Protein AF-A0A7S4CRH9-F1 (afdb_monomer)

Structure (mmCIF, N/CA/C/O backbone):
data_AF-A0A7S4CRH9-F1
#
_entry.id   AF-A0A7S4CRH9-F1
#
loop_
_atom_site.group_PDB
_atom_site.id
_atom_site.type_symbol
_atom_site.label_atom_id
_atom_site.label_alt_id
_atom_site.label_comp_id
_atom_site.label_asym_id
_atom_site.label_entity_id
_atom_site.label_seq_id
_atom_site.pdbx_PDB_ins_code
_atom_site.Cartn_x
_atom_site.Cartn_y
_atom_site.Cartn_z
_atom_site.occupancy
_atom_site.B_iso_or_equiv
_atom_site.auth_seq_id
_atom_site.auth_comp_id
_atom_site.auth_asym_id
_atom_site.auth_atom_id
_atom_site.pdbx_PDB_model_num
ATOM 1 N N . ARG A 1 1 ? 1.298 8.138 -22.704 1.00 61.66 1 ARG A N 1
ATOM 2 C CA . ARG A 1 1 ? 2.214 6.974 -22.773 1.00 61.66 1 ARG A CA 1
ATOM 3 C C . ARG A 1 1 ? 1.458 5.650 -22.708 1.00 61.66 1 ARG A C 1
ATOM 5 O O . ARG A 1 1 ? 1.291 5.074 -23.769 1.00 61.66 1 ARG A O 1
ATOM 12 N N . ALA A 1 2 ? 0.871 5.233 -21.578 1.00 63.97 2 ALA A N 1
ATOM 13 C CA . ALA A 1 2 ? 0.044 4.009 -21.546 1.00 63.97 2 ALA A CA 1
ATOM 14 C C . ALA A 1 2 ? -1.153 4.059 -22.528 1.00 63.97 2 ALA A C 1
ATOM 16 O O . ALA A 1 2 ? -1.346 3.156 -23.331 1.00 63.97 2 ALA A O 1
ATOM 17 N N . ARG A 1 3 ? -1.881 5.188 -22.574 1.00 70.25 3 ARG A N 1
ATOM 18 C CA . ARG A 1 3 ? -2.954 5.447 -23.565 1.00 70.25 3 ARG A CA 1
ATOM 19 C C . ARG A 1 3 ? -2.476 5.605 -25.018 1.00 70.25 3 ARG A C 1
ATOM 21 O O . ARG A 1 3 ? -3.297 5.699 -25.915 1.00 70.25 3 ARG A O 1
ATOM 28 N N . GLN A 1 4 ? -1.165 5.670 -25.239 1.00 80.56 4 GLN A N 1
ATOM 29 C CA . GLN A 1 4 ? -0.543 5.761 -26.566 1.00 80.56 4 GLN A CA 1
ATOM 30 C C . GLN A 1 4 ? 0.072 4.411 -26.983 1.00 80.56 4 GLN A C 1
ATOM 32 O O . GLN A 1 4 ? 0.913 4.387 -27.871 1.00 80.56 4 GLN A O 1
ATOM 37 N N . ALA A 1 5 ? -0.301 3.310 -26.312 1.00 72.94 5 ALA A N 1
ATOM 38 C CA . ALA A 1 5 ? 0.245 1.964 -26.521 1.00 72.94 5 ALA A CA 1
ATOM 39 C C . ALA A 1 5 ? 1.775 1.857 -26.350 1.00 72.94 5 ALA A C 1
ATOM 41 O O . ALA A 1 5 ? 2.406 0.938 -26.868 1.00 72.94 5 ALA A O 1
ATOM 42 N N . LEU A 1 6 ? 2.377 2.777 -25.591 1.00 83.12 6 LEU A N 1
ATOM 43 C CA . LEU A 1 6 ? 3.790 2.712 -25.234 1.00 83.12 6 LEU A CA 1
ATOM 44 C C . LEU A 1 6 ? 3.951 1.976 -23.898 1.00 83.12 6 LEU A C 1
ATOM 46 O O . LEU A 1 6 ? 3.184 2.264 -22.970 1.00 83.12 6 LEU A O 1
ATOM 50 N N . PRO A 1 7 ? 4.949 1.079 -23.767 1.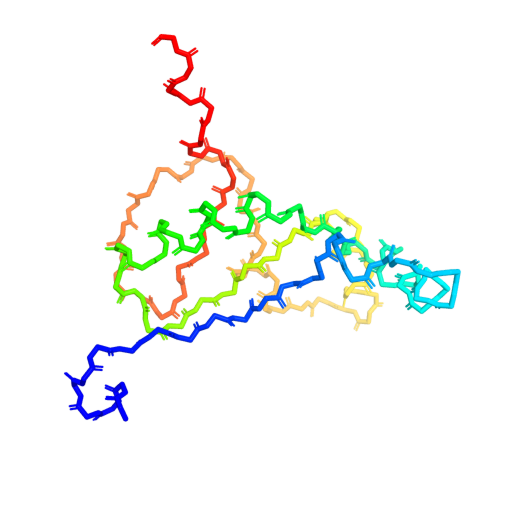00 82.81 7 PRO A N 1
ATOM 51 C CA . PRO A 1 7 ? 5.207 0.380 -22.517 1.00 82.81 7 PRO A CA 1
ATOM 52 C C . PRO A 1 7 ? 5.546 1.396 -21.424 1.00 82.81 7 PRO A C 1
ATOM 54 O O . PRO A 1 7 ? 6.480 2.188 -21.543 1.00 82.81 7 PRO A O 1
ATOM 57 N N . ALA A 1 8 ? 4.734 1.402 -20.373 1.00 86.56 8 ALA A N 1
ATOM 58 C CA . ALA A 1 8 ? 4.907 2.248 -19.207 1.00 86.56 8 ALA A CA 1
ATOM 59 C C . ALA A 1 8 ? 4.281 1.546 -18.003 1.00 86.56 8 ALA A C 1
ATOM 61 O O . ALA A 1 8 ? 3.158 1.052 -18.102 1.00 86.56 8 ALA A O 1
ATOM 62 N N . THR A 1 9 ? 4.991 1.557 -16.879 1.00 89.56 9 THR A N 1
ATOM 63 C CA . THR A 1 9 ? 4.523 1.016 -15.604 1.00 89.56 9 THR A CA 1
ATOM 64 C C . THR A 1 9 ? 4.645 2.107 -14.552 1.00 89.56 9 THR A C 1
ATOM 66 O O . THR A 1 9 ? 5.718 2.679 -14.371 1.00 89.56 9 THR A O 1
ATOM 69 N N . ALA A 1 10 ? 3.536 2.420 -13.891 1.00 90.94 10 ALA A N 1
ATOM 70 C CA . ALA A 1 10 ? 3.498 3.294 -12.727 1.00 90.94 10 ALA A CA 1
ATOM 71 C C . ALA A 1 10 ? 3.427 2.440 -11.457 1.00 90.94 10 ALA A C 1
ATOM 73 O O . ALA A 1 10 ? 2.623 1.509 -11.384 1.00 90.94 10 ALA A O 1
ATOM 74 N N . ILE A 1 11 ? 4.267 2.749 -10.469 1.00 91.88 11 ILE A N 1
ATOM 75 C CA . ILE A 1 11 ? 4.304 2.022 -9.198 1.00 91.88 11 ILE A CA 1
ATOM 76 C C . ILE A 1 11 ? 3.988 2.990 -8.060 1.00 91.88 11 ILE A C 1
ATOM 78 O O . ILE A 1 11 ? 4.708 3.969 -7.865 1.00 91.88 11 ILE A O 1
ATOM 82 N N . ASN A 1 12 ? 2.929 2.694 -7.307 1.00 93.12 12 ASN A N 1
ATOM 83 C CA . ASN A 1 12 ? 2.592 3.394 -6.072 1.00 93.12 12 ASN A CA 1
ATOM 84 C C . ASN A 1 12 ? 3.239 2.661 -4.898 1.00 93.12 12 ASN A C 1
ATOM 86 O O . ASN A 1 12 ? 2.835 1.554 -4.542 1.00 93.12 12 ASN A O 1
ATOM 90 N N . TRP A 1 13 ? 4.257 3.276 -4.312 1.00 90.75 13 TRP A N 1
ATOM 91 C CA . TRP A 1 13 ? 5.016 2.689 -3.216 1.00 90.75 13 TRP A CA 1
ATOM 92 C C . TRP A 1 13 ? 4.386 2.976 -1.855 1.00 90.75 13 TRP A C 1
ATOM 94 O O . TRP A 1 13 ? 3.847 4.056 -1.616 1.00 90.75 13 TRP A O 1
ATOM 104 N N . GLY A 1 14 ? 4.496 1.999 -0.958 1.00 88.75 14 GLY A N 1
ATOM 105 C CA . GLY A 1 14 ? 4.312 2.172 0.475 1.00 88.75 14 GLY A CA 1
ATOM 106 C C . GLY A 1 14 ? 5.524 2.843 1.119 1.00 88.75 14 GLY A C 1
ATOM 107 O O . GLY A 1 14 ? 6.400 3.377 0.442 1.00 88.75 14 GLY A O 1
ATOM 108 N N . MET A 1 15 ? 5.574 2.814 2.446 1.00 89.50 15 MET A N 1
ATOM 109 C CA . MET A 1 15 ? 6.655 3.433 3.214 1.00 89.50 15 MET A CA 1
ATOM 110 C C . MET A 1 15 ? 7.910 2.567 3.159 1.00 89.50 15 MET A C 1
ATOM 112 O O . MET A 1 15 ? 7.813 1.363 3.367 1.00 89.50 15 MET A O 1
ATOM 116 N N . TRP A 1 16 ? 9.072 3.163 2.905 1.00 90.44 16 TRP A N 1
ATOM 117 C CA . TRP A 1 16 ? 10.345 2.441 2.841 1.00 90.44 16 TRP A CA 1
ATOM 118 C C . TRP A 1 16 ? 11.037 2.480 4.200 1.00 90.44 16 TRP A C 1
ATOM 120 O O . TRP A 1 16 ? 11.021 3.508 4.872 1.00 90.44 16 TRP A O 1
ATOM 130 N N . ALA A 1 17 ? 11.688 1.390 4.599 1.00 88.38 17 ALA A N 1
ATOM 131 C CA . ALA A 1 17 ? 12.479 1.363 5.828 1.00 88.38 17 ALA A CA 1
ATOM 132 C C . ALA A 1 17 ? 13.591 2.428 5.803 1.00 88.38 17 ALA A C 1
ATOM 134 O O . ALA A 1 17 ? 13.763 3.164 6.770 1.00 88.38 17 ALA A O 1
ATOM 135 N N . ALA A 1 18 ? 14.233 2.609 4.645 1.00 85.56 18 ALA A N 1
ATOM 136 C CA . ALA A 1 18 ? 15.253 3.632 4.407 1.00 85.56 18 ALA A CA 1
ATOM 137 C C . ALA A 1 18 ? 14.738 5.087 4.453 1.00 85.56 18 ALA A C 1
ATOM 139 O O . ALA A 1 18 ? 15.517 6.012 4.266 1.00 85.56 18 ALA A O 1
ATOM 140 N N . SER A 1 19 ? 13.434 5.334 4.645 1.00 80.62 19 SER A N 1
ATOM 141 C CA . SER A 1 19 ? 12.936 6.700 4.878 1.00 80.62 19 SER A CA 1
ATOM 142 C C . SER A 1 19 ? 12.964 7.105 6.357 1.00 80.62 19 SER A C 1
ATOM 144 O O . SER A 1 19 ? 12.523 8.205 6.691 1.00 80.62 19 SER A O 1
ATOM 146 N N . VAL A 1 20 ? 13.415 6.216 7.250 1.00 79.88 20 VAL A N 1
ATOM 147 C CA . VAL A 1 20 ? 13.369 6.392 8.709 1.00 79.88 20 VAL A CA 1
ATOM 148 C C . VAL A 1 20 ? 14.781 6.501 9.278 1.00 79.88 20 VAL A C 1
ATOM 150 O O . VAL A 1 20 ? 15.223 5.661 10.052 1.00 79.88 20 VAL A O 1
ATOM 153 N N . ASP A 1 21 ? 15.483 7.567 8.906 1.00 78.50 21 ASP A N 1
ATOM 154 C CA . ASP A 1 21 ? 16.900 7.742 9.265 1.00 78.50 21 ASP A CA 1
ATOM 155 C C . ASP A 1 21 ? 17.116 8.749 10.409 1.00 78.50 21 ASP A C 1
ATOM 157 O O . ASP A 1 21 ? 18.239 8.982 10.851 1.00 78.50 21 ASP A O 1
ATOM 161 N N . SER A 1 22 ? 16.045 9.383 10.896 1.00 80.62 22 SER A N 1
ATOM 162 C CA . SER A 1 22 ? 16.102 10.394 11.961 1.00 80.62 22 SER A CA 1
ATOM 163 C C . SER A 1 22 ? 14.974 10.248 12.981 1.00 80.62 22 SER A C 1
ATOM 165 O O . SER A 1 22 ? 13.865 9.824 12.643 1.00 80.62 22 SER A O 1
ATOM 167 N N . ASP A 1 23 ? 15.206 10.711 14.210 1.00 75.94 23 ASP A N 1
ATOM 168 C CA . ASP A 1 23 ? 14.182 10.745 15.265 1.00 75.94 23 ASP A CA 1
ATOM 169 C C . ASP A 1 23 ? 12.928 11.523 14.838 1.00 75.94 23 ASP A C 1
ATOM 171 O O . ASP A 1 23 ? 11.801 11.141 15.160 1.00 75.94 23 ASP A O 1
ATOM 175 N N . GLN A 1 24 ? 13.107 12.589 14.053 1.00 78.44 24 GLN A N 1
ATOM 176 C CA . GLN A 1 24 ? 11.997 13.366 13.509 1.00 78.44 24 GLN A CA 1
ATOM 177 C C . GLN A 1 24 ? 11.178 12.538 12.507 1.00 78.44 24 GLN A C 1
ATOM 179 O O . GLN A 1 24 ? 9.953 12.487 12.619 1.00 78.44 24 GLN A O 1
ATOM 184 N N . SER A 1 25 ? 11.831 11.831 11.576 1.00 79.44 25 SER A N 1
ATOM 185 C CA . SER A 1 25 ? 11.135 10.924 10.651 1.00 79.44 25 SER A CA 1
ATOM 186 C C . SER A 1 25 ? 10.417 9.791 11.388 1.00 79.44 25 SER A C 1
ATOM 188 O O . SER A 1 25 ? 9.278 9.475 11.055 1.00 79.44 25 SER A O 1
ATOM 190 N N . ALA A 1 26 ? 11.009 9.252 12.457 1.00 80.44 26 ALA A N 1
ATOM 1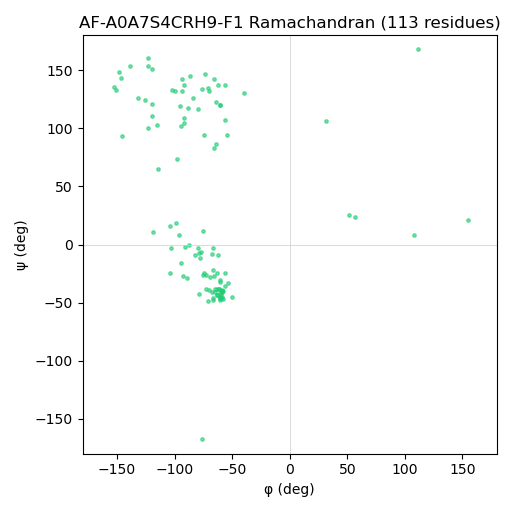91 C CA . ALA A 1 26 ? 10.371 8.222 13.265 1.00 80.44 26 ALA A CA 1
ATOM 192 C C . ALA A 1 26 ? 9.052 8.726 13.873 1.00 80.44 26 ALA A C 1
ATOM 194 O O . ALA A 1 26 ? 8.026 8.063 13.733 1.00 80.44 26 ALA A O 1
ATOM 195 N N . GLN A 1 27 ? 9.035 9.923 14.472 1.00 84.44 27 GLN A N 1
ATOM 196 C CA . GLN A 1 27 ? 7.827 10.497 15.083 1.00 84.44 27 GLN A CA 1
ATOM 197 C C . GLN A 1 27 ? 6.668 10.673 14.092 1.00 84.44 27 GLN A C 1
ATOM 199 O O . GLN A 1 27 ? 5.523 10.387 14.444 1.00 84.44 27 GLN A O 1
ATOM 204 N N . PHE A 1 28 ? 6.950 11.088 12.854 1.00 84.94 28 PHE A N 1
ATOM 205 C CA . PHE A 1 28 ? 5.922 11.237 11.817 1.00 84.94 28 PHE A CA 1
ATOM 206 C C . PHE A 1 28 ? 5.343 9.902 11.340 1.00 84.94 28 PHE A C 1
ATOM 208 O O . PHE A 1 28 ? 4.190 9.841 10.915 1.00 84.94 28 PHE A O 1
ATOM 215 N N . ILE A 1 29 ? 6.126 8.830 11.420 1.00 87.69 29 ILE A N 1
ATOM 216 C CA . ILE A 1 29 ? 5.775 7.519 10.870 1.00 87.69 29 ILE A CA 1
ATOM 217 C C . ILE A 1 29 ? 5.019 6.661 11.892 1.00 87.69 29 ILE A C 1
ATOM 219 O O . ILE A 1 29 ? 4.154 5.871 11.513 1.00 87.69 29 ILE A O 1
ATOM 223 N N . GLN A 1 30 ? 5.257 6.865 13.193 1.00 87.69 30 GLN A N 1
ATOM 224 C CA . GLN A 1 30 ? 4.606 6.113 14.274 1.00 87.69 30 GLN A CA 1
ATOM 225 C C . GLN A 1 30 ? 3.068 6.032 14.170 1.00 87.69 30 GLN A C 1
ATOM 227 O O . GLN A 1 30 ? 2.528 4.936 14.346 1.00 87.69 30 GLN A O 1
ATOM 232 N N . PRO A 1 31 ? 2.317 7.118 13.882 1.00 89.50 31 PRO A N 1
ATOM 233 C CA . PRO A 1 31 ? 0.866 7.027 13.727 1.00 89.50 31 PRO A CA 1
ATOM 234 C C . PRO A 1 31 ? 0.461 6.113 12.570 1.00 89.50 31 PRO A C 1
ATOM 236 O O . PRO A 1 31 ? -0.487 5.348 12.698 1.00 89.50 31 PRO A O 1
ATOM 239 N N . VAL A 1 32 ? 1.202 6.153 11.462 1.00 87.56 32 VAL A N 1
ATOM 240 C CA . VAL A 1 32 ? 0.909 5.375 10.252 1.00 87.56 32 VAL A CA 1
ATOM 241 C C . VAL A 1 32 ? 1.160 3.884 10.494 1.00 87.56 32 VAL A C 1
ATOM 243 O O . VAL A 1 32 ? 0.335 3.051 10.119 1.00 87.56 32 VAL A O 1
ATOM 246 N N . LEU A 1 33 ? 2.228 3.544 11.226 1.00 89.94 33 LEU A N 1
ATOM 247 C CA . LEU A 1 33 ? 2.502 2.161 11.632 1.00 89.94 33 LEU A CA 1
ATOM 248 C C . LEU A 1 33 ? 1.416 1.599 12.560 1.00 89.94 33 LEU A C 1
ATOM 250 O O . LEU A 1 33 ? 0.997 0.454 12.410 1.00 89.94 33 LEU A O 1
ATOM 254 N N . LYS A 1 34 ? 0.887 2.422 13.476 1.00 89.56 34 LYS A N 1
ATOM 255 C CA . LYS A 1 34 ? -0.228 2.038 14.363 1.00 89.56 34 LYS A CA 1
ATOM 256 C C . LYS A 1 34 ? -1.545 1.796 13.627 1.00 89.56 34 LYS A C 1
ATOM 258 O O . LYS A 1 34 ? -2.405 1.104 14.156 1.00 89.56 34 LYS A O 1
ATOM 263 N N . VAL A 1 35 ? -1.706 2.358 12.431 1.00 90.69 35 VAL A N 1
ATOM 264 C CA . VAL A 1 35 ? -2.876 2.128 11.570 1.00 90.69 35 VAL A CA 1
ATOM 265 C C . VAL A 1 35 ? -2.726 0.827 10.767 1.00 90.69 35 VAL A C 1
ATOM 267 O O . VAL A 1 35 ? -3.691 0.378 10.165 1.00 90.69 35 VAL A O 1
ATOM 270 N N . GLY A 1 36 ? -1.558 0.174 10.783 1.00 90.62 36 GLY A N 1
ATOM 271 C CA . GLY A 1 36 ? -1.332 -1.110 10.110 1.00 90.62 36 GLY A CA 1
ATOM 272 C C . GLY A 1 36 ? -0.461 -1.038 8.862 1.00 90.62 36 GLY A C 1
ATOM 273 O O . GLY A 1 36 ? -0.318 -2.043 8.174 1.00 90.62 36 GLY A O 1
ATOM 274 N N . TYR A 1 37 ? 0.159 0.103 8.564 1.00 91.00 37 TYR A N 1
ATOM 275 C CA . TYR A 1 37 ? 1.249 0.124 7.589 1.00 91.00 37 TYR A CA 1
ATOM 276 C C . TYR A 1 37 ? 2.507 -0.497 8.192 1.00 91.00 37 TYR A C 1
ATOM 278 O O . TYR A 1 37 ? 2.780 -0.356 9.383 1.00 91.00 37 TYR A O 1
ATOM 286 N N . ARG A 1 38 ? 3.301 -1.161 7.359 1.00 91.56 38 ARG A N 1
ATOM 287 C CA . ARG A 1 38 ? 4.628 -1.652 7.723 1.00 91.56 38 ARG A CA 1
ATOM 288 C C . ARG A 1 38 ? 5.671 -1.009 6.824 1.00 91.56 38 ARG A C 1
ATOM 290 O O . ARG A 1 38 ? 5.379 -0.627 5.688 1.00 91.56 38 ARG A O 1
ATOM 297 N N . LEU A 1 39 ? 6.879 -0.867 7.360 1.00 91.06 39 LEU A N 1
ATOM 298 C CA . LEU A 1 39 ? 8.018 -0.416 6.575 1.00 91.06 39 LEU A CA 1
ATOM 299 C C . LEU A 1 39 ? 8.408 -1.516 5.591 1.00 91.06 39 LEU A C 1
ATOM 301 O O . LEU A 1 39 ? 8.503 -2.689 5.948 1.00 91.06 39 LEU A O 1
ATOM 305 N N . LEU A 1 40 ? 8.592 -1.119 4.341 1.00 91.50 40 LEU A N 1
ATOM 306 C CA . LEU A 1 40 ? 9.038 -1.977 3.265 1.00 91.50 40 LEU A CA 1
ATOM 307 C C . LEU A 1 40 ? 10.564 -1.964 3.236 1.00 91.50 40 LEU A C 1
ATOM 309 O O . LEU A 1 40 ? 11.173 -0.918 3.005 1.00 91.50 40 LEU A O 1
ATOM 313 N N . GLU A 1 41 ? 11.169 -3.126 3.452 1.00 91.56 41 GLU A N 1
ATOM 314 C CA . GLU A 1 41 ? 12.612 -3.299 3.294 1.00 91.56 41 GLU A CA 1
ATOM 315 C C . GLU A 1 41 ? 13.026 -3.036 1.843 1.00 91.56 41 GLU A C 1
ATOM 317 O O . GLU A 1 41 ? 12.357 -3.472 0.898 1.00 91.56 41 GLU A O 1
ATOM 322 N N . THR A 1 42 ? 14.133 -2.318 1.669 1.00 91.56 42 THR A N 1
ATOM 323 C CA . THR A 1 42 ? 14.609 -1.853 0.360 1.00 91.56 42 THR A CA 1
ATOM 324 C C . THR A 1 42 ? 14.876 -3.018 -0.589 1.00 91.56 42 THR A C 1
ATOM 326 O O . THR A 1 42 ? 14.478 -2.981 -1.753 1.00 91.56 42 THR A O 1
ATOM 329 N N . GLU A 1 43 ? 15.497 -4.082 -0.089 1.00 90.94 43 GLU A N 1
ATOM 330 C CA . GLU A 1 43 ? 15.835 -5.283 -0.850 1.00 90.94 43 GLU A CA 1
ATOM 331 C C . GLU A 1 43 ? 14.564 -5.943 -1.398 1.00 90.94 43 GLU A C 1
ATOM 333 O O . GLU A 1 43 ? 14.461 -6.220 -2.594 1.00 90.94 43 GLU A O 1
ATOM 338 N N . VAL A 1 44 ? 13.540 -6.079 -0.550 1.00 90.56 44 VAL A N 1
ATOM 339 C CA . VAL A 1 44 ? 12.237 -6.642 -0.932 1.00 90.56 44 VAL A CA 1
ATOM 340 C C . VAL A 1 44 ? 11.530 -5.746 -1.952 1.00 90.56 44 VAL A C 1
ATOM 342 O O . VAL A 1 44 ? 10.940 -6.243 -2.913 1.00 90.56 44 VAL A O 1
ATOM 345 N N . ALA A 1 45 ? 11.592 -4.422 -1.783 1.00 90.75 45 ALA A N 1
ATOM 346 C CA . ALA A 1 45 ? 10.995 -3.472 -2.719 1.00 90.75 45 ALA A CA 1
ATOM 347 C C . ALA A 1 45 ? 11.597 -3.602 -4.126 1.00 90.75 45 ALA A C 1
ATOM 349 O O . ALA A 1 45 ? 10.864 -3.651 -5.118 1.00 90.75 45 ALA A O 1
ATOM 350 N N . VAL A 1 46 ? 12.927 -3.691 -4.216 1.00 92.00 46 VAL A N 1
ATOM 351 C CA . VAL A 1 46 ? 13.654 -3.803 -5.487 1.00 92.00 46 VAL A CA 1
ATOM 352 C C . VAL A 1 46 ? 13.381 -5.148 -6.165 1.00 92.00 46 VAL A C 1
ATOM 354 O O . VAL A 1 46 ? 13.142 -5.181 -7.375 1.00 92.00 46 VAL A O 1
ATOM 357 N N . GLU A 1 47 ? 13.334 -6.245 -5.409 1.00 92.81 47 GLU A N 1
ATOM 358 C CA . GLU A 1 47 ? 12.954 -7.562 -5.936 1.00 92.81 47 GLU A CA 1
ATOM 359 C C . GLU A 1 47 ? 11.531 -7.562 -6.513 1.00 92.81 47 GLU A C 1
ATOM 361 O O . GLU A 1 47 ? 11.296 -8.033 -7.633 1.00 92.81 47 GLU A O 1
ATOM 366 N N . LEU A 1 48 ? 10.574 -6.971 -5.791 1.00 91.19 48 LEU A N 1
ATOM 367 C CA . LEU A 1 48 ? 9.194 -6.841 -6.257 1.00 91.19 48 LEU A CA 1
ATOM 368 C C . LEU A 1 48 ? 9.092 -5.939 -7.488 1.00 91.19 48 LEU A C 1
ATOM 370 O O . LEU A 1 48 ? 8.348 -6.260 -8.415 1.00 91.19 48 LEU A O 1
ATOM 374 N N . MET A 1 49 ? 9.864 -4.851 -7.548 1.00 91.50 49 MET A N 1
ATOM 375 C CA . MET A 1 49 ? 9.943 -4.005 -8.740 1.00 91.50 49 MET A CA 1
ATOM 376 C C . MET A 1 49 ? 10.390 -4.816 -9.958 1.00 91.50 49 MET A C 1
ATOM 378 O O . MET A 1 49 ? 9.760 -4.735 -11.015 1.00 91.50 49 MET A O 1
ATOM 382 N N . ALA A 1 50 ? 11.445 -5.624 -9.814 1.00 90.81 50 ALA A N 1
ATOM 383 C CA . ALA A 1 50 ? 11.932 -6.471 -10.893 1.00 90.81 50 ALA A CA 1
ATOM 384 C C . ALA A 1 50 ? 10.841 -7.444 -11.363 1.00 90.81 50 ALA A C 1
ATOM 386 O O . ALA A 1 50 ? 10.582 -7.540 -12.563 1.00 90.81 50 ALA A O 1
ATOM 387 N N . ALA A 1 51 ? 10.135 -8.106 -10.444 1.00 89.25 51 AL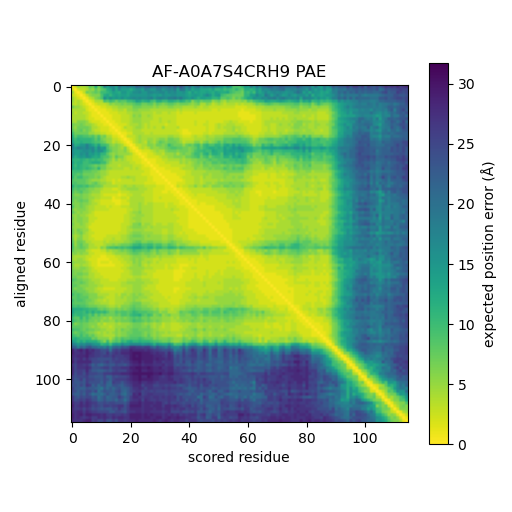A A N 1
ATOM 388 C CA . ALA A 1 51 ? 9.018 -8.989 -10.786 1.00 89.25 51 ALA A CA 1
ATOM 389 C C . ALA A 1 51 ? 7.880 -8.248 -11.519 1.00 89.25 51 ALA A C 1
ATOM 391 O O . ALA A 1 51 ? 7.345 -8.738 -12.518 1.00 89.25 51 ALA A O 1
ATOM 392 N N . VAL A 1 52 ? 7.542 -7.035 -11.076 1.00 90.44 52 VAL A N 1
ATOM 393 C CA . VAL A 1 52 ? 6.495 -6.202 -11.683 1.00 90.44 52 VAL A CA 1
ATOM 394 C C . VAL A 1 52 ? 6.830 -5.813 -13.115 1.00 90.44 52 VAL A C 1
ATOM 396 O O . VAL A 1 52 ? 5.960 -5.916 -13.983 1.00 90.44 52 VAL A O 1
ATOM 399 N N . LEU A 1 53 ? 8.072 -5.415 -13.391 1.00 88.88 53 LEU A N 1
ATOM 400 C CA . LEU A 1 53 ? 8.490 -5.031 -14.740 1.00 88.88 53 LEU A CA 1
ATOM 401 C C . LEU A 1 53 ? 8.327 -6.186 -15.745 1.00 88.88 53 LEU A C 1
ATOM 403 O O . LEU A 1 53 ? 7.961 -5.949 -16.897 1.00 88.88 53 LEU A O 1
ATOM 407 N N . HIS A 1 54 ? 8.490 -7.439 -15.307 1.00 87.88 54 HIS A N 1
ATOM 408 C CA . HIS A 1 54 ? 8.235 -8.619 -16.142 1.00 87.88 54 HIS A CA 1
ATOM 409 C C . HIS A 1 54 ? 6.737 -8.884 -16.378 1.00 87.88 54 HIS A C 1
ATOM 411 O O . HIS A 1 54 ? 6.368 -9.452 -17.404 1.00 87.88 54 HIS A O 1
ATOM 417 N N . SER A 1 55 ? 5.862 -8.441 -15.470 1.00 82.38 55 SER A N 1
ATOM 418 C CA . SER A 1 55 ? 4.410 -8.679 -15.536 1.00 82.38 55 SER A CA 1
ATOM 419 C C . SER A 1 55 ? 3.646 -7.770 -16.514 1.00 82.38 55 SER A C 1
ATOM 421 O O . SER A 1 55 ? 2.458 -7.985 -16.739 1.00 82.38 55 SER A O 1
ATOM 423 N N . ARG A 1 56 ? 4.305 -6.755 -17.102 1.00 79.31 56 ARG A N 1
ATOM 424 C CA . ARG A 1 56 ? 3.720 -5.756 -18.030 1.00 79.31 56 ARG A CA 1
ATOM 425 C C . ARG A 1 56 ? 2.455 -5.049 -17.515 1.00 79.31 56 ARG A C 1
ATOM 427 O O . ARG A 1 56 ? 1.656 -4.551 -18.309 1.00 79.31 56 ARG A O 1
ATOM 434 N N . GLN A 1 57 ? 2.275 -4.962 -16.200 1.00 82.94 57 GLN A N 1
ATOM 435 C CA . GLN A 1 57 ? 1.165 -4.208 -15.627 1.00 82.94 57 GLN A CA 1
ATOM 436 C C . GLN A 1 57 ? 1.388 -2.695 -15.807 1.00 82.94 57 GLN A C 1
ATOM 438 O O . GLN A 1 57 ? 2.490 -2.204 -15.544 1.00 82.94 57 GLN A O 1
ATOM 443 N N . PRO A 1 58 ? 0.368 -1.931 -16.240 1.00 86.25 58 PRO A N 1
ATOM 444 C CA . PRO A 1 58 ? 0.509 -0.491 -16.447 1.00 86.25 58 PRO A CA 1
ATOM 445 C C . PRO A 1 58 ? 0.534 0.299 -15.132 1.00 86.25 58 PRO A C 1
ATOM 447 O O . PRO A 1 58 ? 1.096 1.393 -15.085 1.00 86.25 58 PRO A O 1
ATOM 450 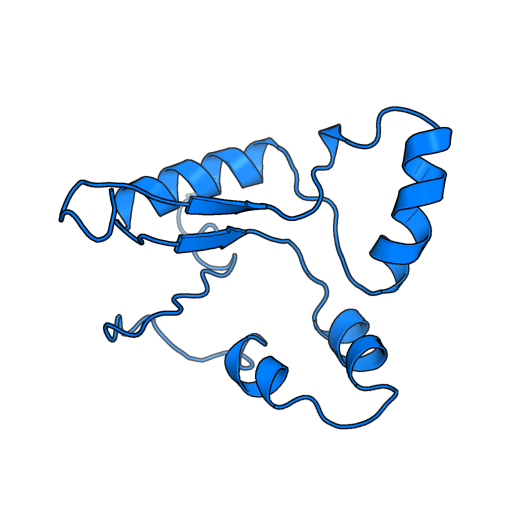N N . HIS A 1 59 ? -0.073 -0.236 -14.070 1.00 89.50 59 HIS A N 1
ATOM 451 C CA . HIS A 1 59 ? -0.146 0.398 -12.760 1.00 89.50 59 HIS A CA 1
ATOM 452 C C . HIS A 1 59 ? -0.225 -0.660 -11.657 1.00 89.50 59 HIS A C 1
ATOM 454 O O . HIS A 1 59 ? -1.038 -1.577 -11.760 1.00 89.50 59 HIS A O 1
ATOM 460 N N . ILE A 1 60 ? 0.576 -0.518 -10.601 1.00 91.25 60 ILE A N 1
ATOM 461 C CA . ILE A 1 60 ? 0.535 -1.408 -9.435 1.00 91.25 60 ILE A CA 1
ATOM 462 C C . ILE A 1 60 ? 0.899 -0.665 -8.147 1.00 9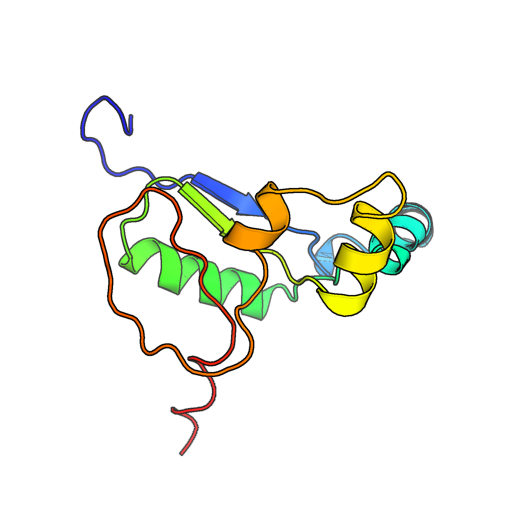1.25 60 ILE A C 1
ATOM 464 O O . ILE A 1 60 ? 1.689 0.275 -8.167 1.00 91.25 60 ILE A O 1
ATOM 468 N N . GLY A 1 61 ? 0.320 -1.084 -7.023 1.00 91.38 61 GLY A N 1
ATOM 469 C CA . GLY A 1 61 ? 0.732 -0.645 -5.691 1.00 91.38 61 GLY A CA 1
ATOM 470 C C . GLY A 1 61 ? 1.581 -1.709 -5.000 1.00 91.38 61 GLY A C 1
ATOM 471 O O . GLY A 1 61 ? 1.190 -2.874 -4.989 1.00 91.38 61 GLY A O 1
ATOM 472 N N . ILE A 1 62 ? 2.713 -1.320 -4.413 1.00 91.81 62 ILE A N 1
ATOM 473 C CA . ILE A 1 62 ? 3.548 -2.198 -3.583 1.00 91.81 62 ILE A CA 1
ATOM 474 C C . ILE A 1 62 ? 3.632 -1.590 -2.189 1.00 91.81 62 ILE A C 1
ATOM 476 O O . ILE A 1 62 ? 4.247 -0.544 -2.000 1.00 91.81 62 ILE A O 1
ATOM 480 N N . MET A 1 63 ? 3.002 -2.243 -1.216 1.00 91.25 63 MET A N 1
ATOM 481 C CA . MET A 1 63 ? 2.931 -1.793 0.175 1.00 91.25 63 MET A CA 1
ATOM 482 C C . MET A 1 63 ? 2.919 -3.019 1.094 1.00 91.25 63 MET A C 1
ATOM 484 O O . MET A 1 63 ? 2.283 -4.017 0.753 1.00 91.25 63 MET A O 1
ATOM 488 N N . ASP A 1 64 ? 3.570 -2.942 2.256 1.00 90.88 64 ASP A N 1
ATOM 489 C CA . ASP A 1 64 ? 3.421 -3.948 3.314 1.00 90.88 64 ASP A CA 1
ATOM 490 C C . ASP A 1 64 ? 2.355 -3.462 4.312 1.00 90.88 64 ASP A C 1
ATOM 492 O O . ASP A 1 64 ? 2.464 -2.368 4.873 1.00 90.88 64 ASP A O 1
ATOM 496 N N . ILE A 1 65 ? 1.275 -4.235 4.462 1.00 91.62 65 ILE A N 1
ATOM 497 C CA . ILE A 1 65 ? 0.092 -3.865 5.248 1.00 91.62 65 ILE A CA 1
ATOM 498 C C . ILE A 1 65 ? -0.293 -5.024 6.166 1.00 91.62 65 ILE A C 1
ATOM 500 O O . ILE A 1 65 ? -0.551 -6.147 5.723 1.00 91.62 65 ILE A O 1
ATOM 504 N N . ASP A 1 66 ? -0.410 -4.717 7.454 1.00 91.62 66 ASP A N 1
ATOM 505 C CA . ASP A 1 66 ? -1.123 -5.534 8.421 1.00 91.62 66 ASP A CA 1
ATOM 506 C C . ASP A 1 66 ? -2.632 -5.371 8.215 1.00 91.62 66 ASP A C 1
ATOM 508 O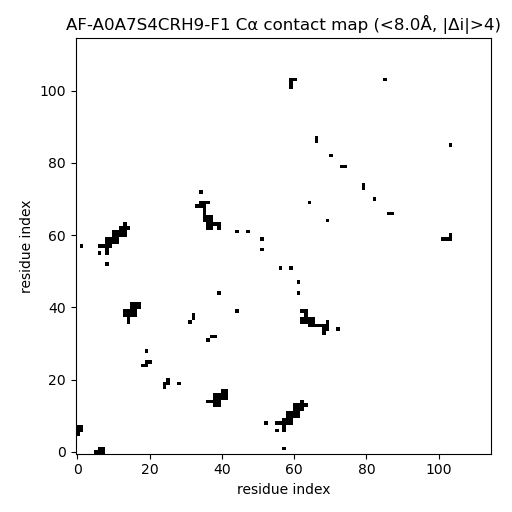 O . ASP A 1 66 ? -3.265 -4.447 8.726 1.00 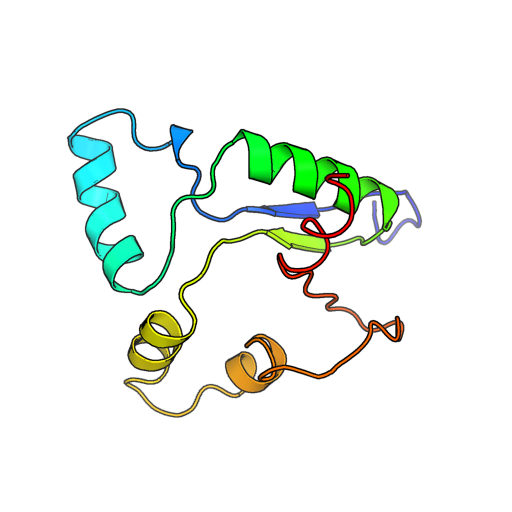91.62 66 ASP A O 1
ATOM 512 N N . TRP A 1 67 ? -3.221 -6.280 7.441 1.00 90.31 67 TRP A N 1
ATOM 513 C CA . TRP A 1 67 ? -4.644 -6.226 7.111 1.00 90.31 67 TRP A CA 1
ATOM 514 C C . TRP A 1 67 ? -5.568 -6.360 8.320 1.00 90.31 67 TRP A C 1
ATOM 516 O O . TRP A 1 67 ? -6.698 -5.877 8.255 1.00 90.31 67 TRP A O 1
ATOM 526 N N . GLN A 1 68 ? -5.118 -6.979 9.413 1.00 89.69 68 GLN A N 1
ATOM 527 C CA . GLN A 1 68 ? -5.921 -7.095 10.626 1.00 89.69 68 GLN A CA 1
ATOM 528 C C . GLN A 1 68 ? -6.044 -5.728 11.306 1.00 89.69 68 GLN A C 1
ATOM 530 O O . GLN A 1 68 ? -7.153 -5.290 11.612 1.00 89.69 68 GLN A O 1
ATOM 535 N N . LEU A 1 69 ? -4.919 -5.031 11.482 1.00 91.19 69 LEU A N 1
ATOM 536 C CA . LEU A 1 69 ? -4.883 -3.708 12.110 1.00 91.19 69 LEU A CA 1
ATOM 537 C C . LEU A 1 69 ? -5.460 -2.613 11.197 1.00 91.19 69 LEU A C 1
ATOM 539 O O . LEU A 1 69 ? -6.199 -1.734 11.651 1.00 91.19 69 LEU A O 1
ATOM 543 N N . PHE A 1 70 ? -5.181 -2.711 9.897 1.00 92.12 70 PHE A N 1
ATOM 544 C CA . PHE A 1 70 ? -5.655 -1.763 8.897 1.00 92.12 70 PHE A CA 1
ATOM 545 C C . PHE A 1 70 ? -7.167 -1.817 8.721 1.00 92.12 70 PHE A C 1
ATOM 547 O O . PHE A 1 70 ? -7.813 -0.774 8.790 1.00 92.12 70 PHE A O 1
ATOM 554 N N . SER A 1 71 ? -7.759 -3.007 8.569 1.00 91.50 71 SER A N 1
ATOM 555 C CA . SER A 1 71 ? -9.217 -3.125 8.396 1.00 91.50 71 SER A CA 1
ATOM 556 C C . SER A 1 71 ? -9.961 -2.617 9.631 1.00 91.50 71 SER A C 1
ATOM 558 O O . SER A 1 71 ? -10.893 -1.828 9.499 1.00 91.50 71 SER A O 1
ATOM 560 N N . ALA A 1 72 ? -9.487 -2.973 10.832 1.00 90.75 72 ALA A N 1
ATOM 561 C CA . ALA A 1 72 ? -10.077 -2.512 12.087 1.00 90.75 72 ALA A CA 1
ATOM 562 C C . ALA A 1 72 ? -10.100 -0.981 12.196 1.00 90.75 72 ALA A C 1
ATOM 564 O O . ALA A 1 72 ? -11.085 -0.413 12.657 1.00 90.75 72 ALA A O 1
ATOM 565 N N . THR A 1 73 ? -9.035 -0.313 11.743 1.00 90.88 73 THR A N 1
ATOM 566 C CA . THR A 1 73 ? -8.940 1.150 11.789 1.00 90.88 73 THR A CA 1
ATOM 567 C C . THR A 1 73 ? -9.735 1.815 10.661 1.00 90.88 73 THR A C 1
ATOM 569 O O . THR A 1 73 ? -10.428 2.809 10.872 1.00 90.88 73 THR A O 1
ATOM 572 N N . TYR A 1 74 ? -9.659 1.270 9.449 1.00 89.00 74 TYR A N 1
ATOM 573 C CA . TYR A 1 74 ? -10.251 1.862 8.249 1.00 89.00 74 TYR A CA 1
ATOM 574 C C . TYR A 1 74 ? -11.785 1.710 8.199 1.00 89.00 74 TYR A C 1
ATOM 576 O O . TYR A 1 74 ? -12.476 2.534 7.593 1.00 89.00 74 TYR A O 1
ATOM 584 N N . GLU A 1 75 ? -12.331 0.702 8.885 1.00 92.50 75 GLU A N 1
ATOM 585 C CA . GLU A 1 75 ? -13.773 0.439 9.003 1.00 92.50 75 GLU A CA 1
ATOM 586 C C . GLU A 1 75 ? -14.402 1.006 10.288 1.00 92.50 75 GLU A C 1
ATOM 588 O O . GLU A 1 75 ? -15.584 0.779 10.543 1.00 92.50 75 GLU A O 1
ATOM 593 N N . LEU A 1 76 ? -13.666 1.811 11.072 1.00 92.25 76 LEU A N 1
ATOM 594 C CA . LEU A 1 76 ? -14.198 2.465 12.283 1.00 92.25 76 LEU A CA 1
ATOM 595 C C . LEU A 1 76 ? -15.477 3.274 12.017 1.00 92.25 76 LEU A C 1
ATOM 597 O O . LEU A 1 76 ? -16.348 3.367 12.876 1.00 92.25 76 LEU A O 1
ATOM 601 N N . GLN A 1 77 ? -15.589 3.866 10.826 1.00 91.31 77 GLN A N 1
ATOM 602 C CA . GLN A 1 77 ? -16.744 4.665 10.397 1.00 91.31 77 GLN A CA 1
ATOM 603 C C . GLN A 1 77 ? -17.726 3.877 9.511 1.00 91.31 77 GLN A C 1
ATOM 605 O O . GLN A 1 77 ? -18.519 4.476 8.785 1.00 91.31 77 GLN A O 1
ATOM 610 N N . GLY A 1 78 ? -17.655 2.546 9.534 1.00 91.12 78 GLY A N 1
ATOM 611 C CA . GLY A 1 78 ? -18.514 1.649 8.767 1.00 91.12 78 GLY A CA 1
ATOM 612 C C . GLY A 1 78 ? -17.781 0.891 7.663 1.00 91.12 78 GLY A C 1
ATOM 613 O O . GLY A 1 78 ? -16.643 1.208 7.308 1.00 91.12 78 GLY A O 1
ATOM 614 N N . ALA A 1 79 ? -18.475 -0.111 7.117 1.00 88.31 79 ALA A N 1
ATOM 615 C CA . ALA A 1 79 ? -17.954 -1.007 6.091 1.00 88.31 79 ALA A CA 1
ATOM 616 C C . ALA A 1 79 ? -17.456 -0.235 4.861 1.00 88.31 79 ALA A C 1
ATOM 618 O O . ALA A 1 79 ? -18.096 0.711 4.389 1.00 88.31 79 ALA A O 1
ATOM 619 N N . LYS A 1 80 ? -16.303 -0.652 4.334 1.00 90.88 80 LYS A N 1
ATOM 620 C CA . LYS A 1 80 ? -15.664 -0.021 3.176 1.00 90.88 80 LYS A CA 1
ATOM 621 C C . LYS A 1 80 ? -15.633 -1.023 2.019 1.00 90.88 80 LYS A C 1
ATOM 623 O O . LYS A 1 80 ? -14.741 -1.867 1.995 1.00 90.88 80 LYS A O 1
ATOM 628 N N . PRO A 1 81 ? -16.521 -0.894 1.011 1.00 88.81 81 PRO A N 1
ATOM 629 C CA . PRO A 1 81 ? -16.602 -1.844 -0.109 1.00 88.81 81 PRO A CA 1
ATOM 630 C C . PRO A 1 81 ? -15.285 -2.027 -0.880 1.00 88.81 81 PRO A C 1
ATOM 632 O O . PRO A 1 81 ? -15.041 -3.065 -1.490 1.00 88.81 81 PRO A O 1
ATOM 635 N N . LEU A 1 82 ? -14.394 -1.028 -0.838 1.00 88.12 82 LEU A N 1
ATOM 636 C CA . LEU A 1 82 ? -13.054 -1.144 -1.410 1.00 88.12 82 LEU A CA 1
ATOM 637 C C . LEU A 1 82 ? -12.259 -2.299 -0.780 1.00 88.12 82 LEU A C 1
ATOM 639 O O . LEU A 1 82 ? -11.590 -3.033 -1.504 1.00 88.12 82 LEU A O 1
ATOM 643 N N . LEU A 1 83 ? -12.348 -2.485 0.542 1.00 88.56 83 LEU A N 1
ATOM 644 C CA . LEU A 1 83 ? -11.576 -3.501 1.260 1.00 88.56 83 LEU A CA 1
ATOM 645 C C . LEU A 1 83 ? -11.968 -4.923 0.871 1.00 88.56 83 LEU A C 1
ATOM 647 O O . LEU A 1 83 ? -11.110 -5.797 0.894 1.00 88.56 83 LEU A O 1
ATOM 651 N N . GLU A 1 84 ? -13.205 -5.153 0.43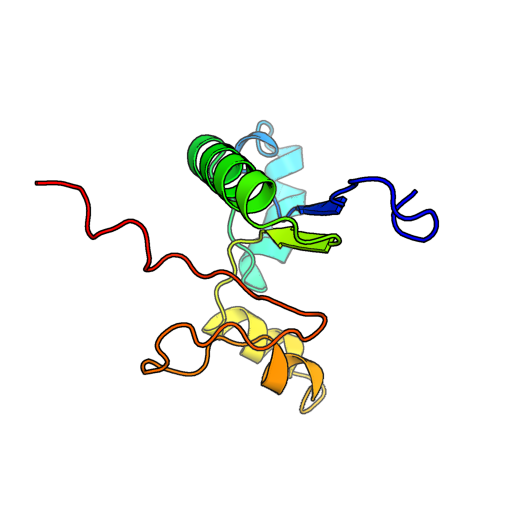4 1.00 87.25 84 GLU A N 1
ATOM 652 C CA . GLU A 1 84 ? -13.651 -6.456 -0.081 1.00 87.25 84 GLU A CA 1
ATOM 653 C C . GLU A 1 84 ? -12.846 -6.901 -1.310 1.00 87.25 84 GLU A C 1
ATOM 655 O O . GLU A 1 84 ? -12.617 -8.094 -1.503 1.00 87.25 84 GLU A O 1
ATOM 660 N N . HIS A 1 85 ? -12.367 -5.940 -2.105 1.00 87.31 85 HIS A N 1
ATOM 661 C CA . HIS A 1 85 ? -11.637 -6.191 -3.346 1.00 87.31 85 HIS A CA 1
ATOM 662 C C . HIS A 1 85 ? -10.117 -6.234 -3.155 1.00 87.31 85 HIS A C 1
ATOM 664 O O . HIS A 1 85 ? -9.424 -6.879 -3.940 1.00 87.31 85 HIS A O 1
ATOM 670 N N . VAL A 1 86 ? -9.584 -5.535 -2.145 1.00 86.94 86 VAL A N 1
ATOM 671 C CA . VAL A 1 86 ? -8.127 -5.404 -1.949 1.00 86.94 86 VAL A CA 1
ATOM 672 C C . VAL A 1 86 ? -7.573 -6.268 -0.826 1.00 86.94 86 VAL A C 1
ATOM 674 O O . VAL A 1 86 ? -6.387 -6.602 -0.857 1.00 86.94 86 VAL A O 1
ATOM 677 N N . ARG A 1 87 ? -8.395 -6.641 0.162 1.00 85.75 87 ARG A N 1
ATOM 678 C CA . ARG A 1 87 ? -7.925 -7.473 1.267 1.00 85.75 87 ARG A CA 1
ATOM 679 C C . ARG A 1 87 ? -7.546 -8.862 0.743 1.00 85.75 87 ARG A C 1
ATOM 681 O O . ARG A 1 87 ? -8.241 -9.402 -0.122 1.00 85.75 87 ARG A O 1
ATOM 688 N N . PRO A 1 88 ? -6.483 -9.484 1.272 1.00 79.56 88 PRO A N 1
ATOM 689 C CA . PRO A 1 88 ? -6.143 -10.845 0.911 1.00 79.56 88 PRO A CA 1
ATOM 690 C C . PRO A 1 88 ? -7.314 -11.756 1.286 1.00 79.56 88 PRO A C 1
ATOM 692 O O . PRO A 1 88 ? -7.718 -11.837 2.447 1.00 79.56 88 PRO A O 1
ATOM 695 N N . GLN A 1 89 ? -7.883 -12.431 0.289 1.00 66.19 89 GLN A N 1
ATOM 696 C CA . GLN A 1 89 ? -8.884 -13.464 0.525 1.00 66.19 89 GLN A CA 1
ATOM 697 C C . GLN A 1 89 ? -8.192 -14.598 1.293 1.00 66.19 89 GLN A C 1
ATOM 699 O O . GLN A 1 89 ? -7.144 -15.090 0.868 1.00 66.19 89 GLN A O 1
ATOM 704 N N . ALA A 1 90 ? -8.715 -14.947 2.472 1.00 47.53 90 ALA A N 1
ATOM 705 C CA . ALA A 1 90 ? -8.099 -15.919 3.369 1.00 47.53 90 ALA A CA 1
ATOM 706 C C . ALA A 1 90 ? -7.879 -17.261 2.641 1.00 47.53 90 ALA A C 1
ATOM 708 O O . ALA A 1 90 ? -8.833 -17.969 2.349 1.00 47.53 90 ALA A O 1
ATOM 709 N N . LYS A 1 91 ? -6.602 -17.542 2.327 1.00 41.44 91 LYS A N 1
ATOM 710 C CA . LYS A 1 91 ? -5.988 -18.777 1.797 1.00 41.44 91 LYS A CA 1
ATOM 711 C C . LYS A 1 91 ? -6.859 -19.653 0.879 1.00 41.44 91 LYS A C 1
ATOM 713 O O . LYS A 1 91 ? -7.648 -20.462 1.351 1.00 41.44 91 LYS A O 1
ATOM 718 N N . GLY A 1 92 ? -6.551 -19.627 -0.424 1.00 35.62 92 GLY A N 1
ATOM 719 C CA . GLY A 1 92 ? -6.940 -20.716 -1.330 1.00 35.62 92 GLY A CA 1
ATOM 720 C C . GLY A 1 92 ? -7.106 -20.398 -2.814 1.00 35.62 92 GLY A C 1
ATOM 721 O O . GLY A 1 92 ? -7.794 -21.161 -3.480 1.00 35.62 92 GLY A O 1
ATOM 722 N N . GLN A 1 93 ? -6.532 -19.322 -3.366 1.00 35.00 93 GLN A N 1
ATOM 723 C CA . GLN A 1 93 ? -6.653 -19.068 -4.807 1.00 35.00 93 GLN A CA 1
ATOM 724 C C . GLN A 1 93 ? -5.303 -18.943 -5.503 1.00 35.00 93 GLN A C 1
ATOM 726 O O . GLN A 1 93 ? -4.615 -17.927 -5.481 1.00 35.00 93 GLN A O 1
ATOM 731 N N . GLN A 1 94 ? -4.973 -20.069 -6.126 1.00 30.31 94 GLN A N 1
ATOM 732 C CA . GLN A 1 94 ? -4.122 -20.212 -7.289 1.00 30.31 94 GLN A CA 1
ATOM 733 C C . GLN A 1 94 ? -4.393 -19.079 -8.288 1.00 30.31 94 GLN A C 1
ATOM 735 O O . GLN A 1 94 ? -5.539 -18.802 -8.638 1.00 30.31 94 GLN A O 1
ATOM 740 N N . LEU A 1 95 ? -3.312 -18.437 -8.725 1.00 36.38 95 LEU A N 1
ATOM 741 C CA . LEU A 1 95 ? -3.277 -17.378 -9.727 1.00 36.38 95 LEU A CA 1
ATOM 742 C C . LEU A 1 95 ? -3.963 -17.833 -11.027 1.00 36.38 95 LEU A C 1
ATOM 744 O O . LEU A 1 95 ? -3.323 -18.415 -11.899 1.00 36.38 95 LEU A O 1
ATOM 748 N N . SER A 1 96 ? -5.250 -17.541 -11.197 1.00 26.91 96 SER A N 1
ATOM 749 C CA . SER A 1 96 ? -5.827 -17.396 -12.530 1.00 26.91 96 SER A CA 1
ATOM 750 C C . SER A 1 96 ? -5.722 -15.925 -12.909 1.00 26.91 96 SER A C 1
ATOM 752 O O . SER A 1 96 ? -6.457 -15.087 -12.385 1.00 26.91 96 SER A O 1
ATOM 754 N N . LEU A 1 97 ? -4.774 -15.615 -13.794 1.00 34.47 97 LEU A N 1
ATOM 755 C CA . LEU A 1 97 ? -4.643 -14.308 -14.432 1.00 34.47 97 LEU A CA 1
ATOM 756 C C . LEU A 1 97 ? -5.882 -14.062 -15.304 1.00 34.47 97 LEU A C 1
ATOM 758 O O . LEU A 1 97 ? -5.891 -14.368 -16.493 1.00 34.47 97 LEU A O 1
ATOM 762 N N . SER A 1 98 ? -6.943 -13.531 -14.703 1.00 29.94 98 SER A N 1
ATOM 763 C CA . SER A 1 98 ? -7.996 -12.854 -15.448 1.00 29.94 98 SER A CA 1
ATOM 764 C C . SER A 1 98 ? -7.557 -11.413 -15.664 1.00 29.94 98 SER A C 1
ATOM 766 O O . SER A 1 98 ? -7.183 -10.717 -14.718 1.00 29.94 98 SER A O 1
ATOM 768 N N . ALA A 1 99 ? -7.572 -10.985 -16.923 1.00 36.19 99 ALA A N 1
ATOM 769 C CA . ALA A 1 99 ? -7.266 -9.629 -17.346 1.00 36.19 99 ALA A CA 1
ATOM 770 C C . ALA A 1 99 ? -8.328 -8.644 -16.811 1.00 36.19 99 ALA A C 1
ATOM 772 O O . ALA A 1 99 ? -9.276 -8.288 -17.504 1.00 36.19 99 ALA A O 1
ATOM 773 N N . GLY A 1 100 ? -8.167 -8.216 -15.559 1.00 41.16 100 GLY A N 1
ATOM 774 C CA . GLY A 1 100 ? -8.889 -7.113 -14.925 1.00 41.16 100 GLY A CA 1
ATOM 775 C C . GLY A 1 100 ? -7.908 -6.057 -14.392 1.00 41.16 100 GLY A C 1
ATOM 776 O O . GLY A 1 100 ? -6.728 -6.357 -14.211 1.00 41.16 100 GLY A O 1
ATOM 777 N N . PRO A 1 101 ? -8.347 -4.808 -14.143 1.00 41.81 101 PRO A N 1
ATOM 778 C CA . PRO A 1 101 ? -7.460 -3.655 -13.943 1.00 41.81 101 PRO A CA 1
ATOM 779 C C . PRO A 1 101 ? -6.761 -3.601 -12.573 1.00 41.81 101 PRO A C 1
ATOM 781 O O . PRO A 1 101 ? -6.195 -2.570 -12.212 1.00 41.81 101 PRO A O 1
ATOM 784 N N . THR A 1 102 ? -6.794 -4.665 -11.772 1.00 42.38 102 THR A N 1
ATOM 785 C CA . THR A 1 102 ? -6.169 -4.678 -10.443 1.00 42.38 102 THR A CA 1
ATOM 786 C C . THR A 1 102 ? -5.629 -6.070 -10.142 1.00 42.38 102 THR A C 1
ATOM 788 O O . THR A 1 102 ? -6.345 -6.938 -9.653 1.00 42.38 102 THR A O 1
ATOM 791 N N . CYS A 1 103 ? -4.352 -6.289 -10.458 1.00 38.47 103 CYS A N 1
ATOM 792 C CA . CYS A 1 103 ? -3.616 -7.463 -10.003 1.00 38.47 103 CYS A CA 1
ATOM 793 C C . CYS A 1 103 ? -2.861 -7.096 -8.720 1.00 38.47 103 CYS A C 1
ATOM 795 O O . CYS A 1 103 ? -1.814 -6.451 -8.752 1.00 38.47 103 CYS A O 1
ATOM 797 N N . THR A 1 104 ? -3.401 -7.5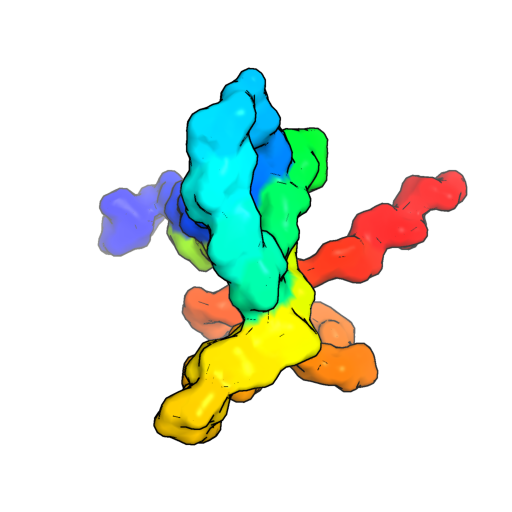18 -7.582 1.00 41.19 104 THR A N 1
ATOM 798 C CA . THR A 1 104 ? -2.708 -7.469 -6.291 1.00 41.19 104 THR A CA 1
ATOM 799 C C . THR A 1 104 ? -1.742 -8.654 -6.216 1.00 41.19 104 THR A C 1
ATOM 801 O O . THR A 1 104 ? -2.174 -9.804 -6.260 1.00 41.19 104 THR A O 1
ATOM 804 N N . LEU A 1 105 ? -0.435 -8.395 -6.126 1.00 39.16 105 LEU A N 1
ATOM 805 C CA . LEU A 1 105 ? 0.585 -9.425 -5.886 1.00 39.16 105 LEU A CA 1
ATOM 806 C C . LEU A 1 105 ? 0.860 -9.529 -4.380 1.00 39.16 105 LEU A C 1
ATOM 808 O O . LEU A 1 105 ? 1.054 -8.513 -3.717 1.00 39.16 105 LEU A O 1
ATOM 812 N N . SER A 1 106 ? 0.875 -10.750 -3.837 1.00 45.25 106 SER A N 1
ATOM 813 C CA . SER A 1 106 ? 1.132 -11.021 -2.417 1.00 45.25 106 SER A CA 1
ATOM 814 C C . SER A 1 106 ? 2.315 -11.981 -2.207 1.00 45.25 106 SER A C 1
ATOM 816 O O . SER A 1 106 ? 2.669 -12.786 -3.068 1.00 45.25 106 SER A O 1
ATOM 818 N N . ARG A 1 107 ? 2.951 -11.848 -1.035 1.00 38.03 107 ARG A N 1
ATOM 819 C CA . ARG A 1 107 ? 4.309 -12.297 -0.651 1.00 38.03 107 ARG A CA 1
ATOM 820 C C . ARG A 1 107 ? 4.584 -13.813 -0.694 1.00 38.03 107 ARG A C 1
ATOM 822 O O . ARG A 1 107 ? 5.732 -14.217 -0.564 1.00 38.03 107 ARG A O 1
ATOM 829 N N . THR A 1 108 ? 3.585 -14.673 -0.891 1.00 46.22 108 THR A N 1
ATOM 830 C CA . THR A 1 108 ? 3.741 -16.138 -0.732 1.00 46.22 108 THR A CA 1
ATOM 831 C C . THR A 1 108 ? 4.457 -16.833 -1.905 1.00 46.22 108 THR A C 1
ATOM 833 O O . THR A 1 108 ? 4.774 -18.013 -1.816 1.00 46.22 108 THR A O 1
ATOM 836 N N . ALA A 1 109 ? 4.765 -16.132 -3.002 1.00 40.19 109 ALA A N 1
ATOM 837 C CA . ALA A 1 109 ? 5.432 -16.733 -4.166 1.00 40.19 109 ALA A CA 1
ATOM 838 C C . ALA A 1 109 ? 6.956 -16.945 -4.009 1.00 40.19 109 ALA A C 1
ATOM 840 O O . ALA A 1 109 ? 7.553 -17.626 -4.842 1.00 40.19 109 ALA A O 1
ATOM 841 N N . LEU A 1 110 ? 7.597 -16.385 -2.974 1.00 44.75 110 LEU A N 1
ATOM 842 C CA . LEU A 1 110 ? 9.065 -16.390 -2.853 1.00 44.75 110 LEU A CA 1
ATOM 843 C C . LEU A 1 110 ? 9.643 -17.542 -2.008 1.00 44.75 110 LEU A C 1
ATOM 845 O O . LEU A 1 110 ? 10.818 -17.862 -2.157 1.00 44.75 110 LEU A O 1
ATOM 849 N N . GLU A 1 111 ? 8.847 -18.243 -1.195 1.00 39.44 111 GLU A N 1
ATOM 850 C CA . GLU A 1 111 ? 9.376 -19.282 -0.284 1.00 39.44 111 GLU A CA 1
ATOM 851 C C . GLU A 1 111 ? 9.663 -20.642 -0.958 1.00 39.44 111 GLU A C 1
ATOM 853 O O . GLU A 1 111 ? 10.197 -21.552 -0.331 1.00 39.44 111 GLU A O 1
ATOM 858 N N . GLY A 1 112 ? 9.361 -20.800 -2.251 1.00 35.38 112 GLY A N 1
ATOM 859 C CA . GLY A 1 112 ? 9.493 -22.081 -2.959 1.00 35.38 112 GLY A CA 1
ATOM 860 C C . GLY A 1 112 ? 10.832 -22.354 -3.658 1.00 35.38 112 GLY A C 1
ATOM 861 O O . GLY A 1 112 ? 10.964 -23.414 -4.265 1.00 35.38 112 GLY A O 1
ATOM 862 N N . LYS A 1 113 ? 11.805 -21.429 -3.642 1.00 36.78 113 LYS A N 1
ATOM 863 C CA . LYS A 1 113 ? 13.066 -21.576 -4.408 1.00 36.78 113 LYS A CA 1
ATOM 864 C C . LYS A 1 113 ? 14.357 -21.609 -3.589 1.00 36.78 113 LYS A C 1
ATOM 866 O O . LYS A 1 113 ? 15.435 -21.601 -4.171 1.00 36.78 113 LYS A O 1
ATOM 871 N N . LEU A 1 114 ? 14.268 -21.725 -2.267 1.00 35.34 114 LEU A N 1
ATOM 872 C CA . LEU A 1 114 ? 15.427 -22.029 -1.425 1.00 35.34 114 LEU A CA 1
ATOM 873 C C . LEU A 1 114 ? 15.476 -23.526 -1.098 1.00 35.34 114 LEU A C 1
ATOM 875 O O . LEU A 1 114 ? 15.178 -23.931 0.023 1.00 35.34 114 LEU A O 1
ATOM 879 N N . LYS A 1 115 ? 15.842 -24.334 -2.097 1.00 34.88 115 LYS A N 1
ATOM 880 C CA . LYS A 1 115 ? 16.591 -25.591 -1.954 1.00 34.88 115 LYS A CA 1
ATOM 881 C C . LYS A 1 115 ? 17.403 -25.834 -3.217 1.00 34.88 115 LYS A C 1
ATOM 883 O O . LYS A 1 115 ? 16.833 -25.641 -4.313 1.00 34.88 115 LYS A O 1
#

Solvent-accessible surface area (backbone atoms only — not comparable to full-atom values): 7423 Å² total; per-residue (Å²): 91,62,94,67,80,38,96,51,67,48,75,47,74,50,53,47,46,86,68,55,84,42,76,69,45,44,64,71,43,51,65,50,42,72,41,16,46,38,67,32,50,64,70,61,52,53,54,50,49,57,55,46,68,74,66,70,51,56,61,46,75,53,65,45,65,43,63,70,48,27,47,60,57,70,35,70,90,43,90,54,77,67,52,76,75,69,51,81,74,86,83,84,78,79,89,72,89,67,98,60,99,74,78,84,85,72,84,79,78,67,80,81,72,86,122

Sequence (115 aa):
RARQALPATAINWGMWAASVDSDQSAQFIQPVLKVGYRLLETEVAVELMAAVLHSRQPHIGIMDIDWQLFSATYELQGAKPLLEHVRPQAKGQQLSLSAGPTCTLSRTALEGKLK

Nearest PDB structures (foldseek):
  3mjs-assembly1_A  TM=8.929E-01  e=1.793E-03  Streptomyces nodosus
  2fr0-assembly1_A  TM=8.428E-01  e=9.692E-04  Saccharopolyspora erythraea
  6wh9-assembly1_G  TM=8.796E-01  e=1.793E-03  Saccharopolyspora erythraea
  6w7s-assembly1_A-2  TM=8.206E-01  e=1.793E-03  Saccharopolyspora erythraea
  3qp9-assembly1_A  TM=8.774E-01  e=8.072E-03  Streptomyces venezuelae

pLDDT: mean 75.98, std 21.29, range [26.91, 93.12]

Radius of gyration: 16.23 Å; Cα contacts (8 Å, |Δi|>4): 96; chains: 1; bounding box: 35×39×42 Å

Mean predicted aligned error: 11.32 Å

Secondary structure (DSSP, 8-state):
-GGGT----EEEE--BGGG--SHHHHHHHHHHHHTTEEPBPHHHHHHHHHHHHHTT-SEEEE-EE-HHHHHHHHTTTS--HHHHHHSPPSS---------S-----GGGSTT---

Organism: NCBI:txid73025

Foldseek 3Di:
DVVVVDQAAAEAEAAAPVQQPDPVSVVVCVVVVQLFFDHDYPVNVVVVVVVVSVVSQRYAYDTHGPCVSNLVNVCPVHDDVVCVVQPPDPDDDDDPPDPDNYDDDDDPPPPPPDD